Protein AF-E4N357-F1 (afdb_monomer)

Mean predicted aligned error: 9.66 Å

Organism: Kitasatospora setae (strain ATCC 33774 / DSM 43861 / JCM 3304 / KCC A-0304 / NBRC 14216 / KM-6054) (NCBI:txid452652)

Sequence (87 aa):
MQPRRREEGPAMTRRFALTFPGETGGHAEQDVVVVEATGTRGPGGHPVYADPSGIVQAEISDLGEVRMLASGGHQAPRTPLHAEPLP

Radius of gyration: 15.09 Å; Cα contacts (8 Å, |Δi|>4): 157; chains: 1; bounding box: 42×21×54 Å

Solvent-accessible surface area (backbone atoms only — not comparable to full-atom values): 5386 Å² total; per-residue (Å²): 137,77,81,78,75,73,79,80,55,80,76,72,63,53,31,34,40,34,34,30,74,30,57,91,95,53,97,48,69,66,46,75,46,64,24,33,60,69,85,47,65,37,98,88,70,28,48,23,27,29,25,97,86,51,66,54,31,31,27,42,42,101,86,47,51,76,43,78,44,79,70,57,92,90,60,79,74,79,73,56,80,44,57,43,79,41,136

Secondary structure (DSSP, 8-state):
---------S----EEEEEEPPPTTS-PPPEEEEEEEEEEE-TTSSEEEE-TTSS-EEEE-TT--EEEE-SSTT--PPPPSEEEEE-

InterPro domains:
  IPR046263 Protein of unknown function DUF6296 [PF19813] (12-87)

Foldseek 3Di:
DDDPPPPCDPPPLQKKWFWFDAPPPDPGDIDIAIWGFPVDADPVRATWTAGPVRCWIWRADPVGDTDTDHSDPDDPDGHGPGIGRDD

Nearest PDB structures (foldseek):
  4wfa-assembly1_M  TM=4.983E-01  e=3.429E+00  Staphylococcus aureus subsp. aureus NCTC 8325
  7pv4-assembly1_A  TM=3.431E-01  e=1.958E+00  Clostridium phage phiCPV4
  5jte-assembly1_BP  TM=3.865E-01  e=7.947E+00  Escherichia coli

Structure (mmCIF, N/CA/C/O backbone):
data_AF-E4N357-F1
#
_entry.id   AF-E4N357-F1
#
loop_
_atom_site.group_PDB
_atom_site.id
_atom_site.type_symbol
_atom_site.label_atom_id
_atom_site.label_alt_id
_atom_site.label_comp_id
_atom_site.label_asym_id
_atom_site.label_entity_id
_atom_site.label_seq_id
_atom_site.pdbx_PDB_ins_code
_atom_site.Cartn_x
_atom_site.Cartn_y
_atom_site.Cartn_z
_atom_site.occupancy
_atom_site.B_iso_or_equiv
_atom_site.auth_seq_id
_atom_site.auth_comp_id
_atom_site.auth_asym_id
_atom_site.auth_atom_id
_atom_site.pdbx_PDB_model_num
ATOM 1 N N . MET A 1 1 ? -26.650 -5.008 30.611 1.00 44.22 1 MET A N 1
ATOM 2 C CA . MET A 1 1 ? -25.330 -4.635 30.060 1.00 44.22 1 MET A CA 1
ATOM 3 C C . MET A 1 1 ? -25.195 -5.315 28.708 1.00 44.22 1 MET A C 1
ATOM 5 O O . MET A 1 1 ? -24.905 -6.498 28.664 1.00 44.22 1 MET A O 1
ATOM 9 N N . GLN A 1 2 ? -25.546 -4.626 27.622 1.00 40.03 2 GLN A N 1
ATOM 10 C CA . GLN A 1 2 ? -25.390 -5.176 26.272 1.00 40.03 2 GLN A CA 1
ATOM 11 C C . GLN A 1 2 ? -23.986 -4.810 25.768 1.00 40.03 2 GLN A C 1
ATOM 13 O O . GLN A 1 2 ? -23.603 -3.645 25.922 1.00 40.03 2 GLN A O 1
ATOM 18 N N . PRO A 1 3 ? -23.197 -5.745 25.208 1.00 48.47 3 PRO A N 1
ATOM 19 C CA . PRO A 1 3 ? -21.964 -5.377 24.530 1.00 48.47 3 PRO A CA 1
ATOM 20 C C . PRO A 1 3 ? -22.348 -4.500 23.340 1.00 48.47 3 PRO A C 1
ATOM 22 O O . PRO A 1 3 ? -23.188 -4.881 22.525 1.00 48.47 3 PRO A O 1
ATOM 25 N N . ARG A 1 4 ? -21.779 -3.292 23.277 1.00 52.28 4 ARG A N 1
ATOM 26 C CA . ARG A 1 4 ? -21.949 -2.392 22.137 1.00 52.28 4 ARG A CA 1
ATOM 27 C C . ARG A 1 4 ? -21.585 -3.180 20.883 1.00 52.28 4 ARG A C 1
ATOM 29 O O . ARG A 1 4 ? -20.415 -3.529 20.719 1.00 52.28 4 ARG A O 1
ATOM 36 N N . ARG A 1 5 ? -22.569 -3.476 20.022 1.00 53.69 5 ARG A N 1
ATOM 37 C CA . ARG A 1 5 ? -22.265 -3.805 18.631 1.00 53.69 5 ARG A CA 1
ATOM 38 C C . ARG A 1 5 ? -21.386 -2.659 18.150 1.00 53.69 5 ARG A C 1
ATOM 40 O O . ARG A 1 5 ? -21.833 -1.515 18.145 1.00 53.69 5 ARG A O 1
ATOM 47 N N . ARG A 1 6 ? -20.119 -2.948 17.857 1.00 59.56 6 ARG A N 1
ATOM 48 C CA . ARG A 1 6 ? -19.333 -2.053 17.020 1.00 59.56 6 ARG A CA 1
ATOM 49 C C . ARG A 1 6 ? -20.131 -1.995 15.728 1.00 59.56 6 ARG A C 1
ATOM 51 O O . ARG A 1 6 ? -20.357 -3.042 15.131 1.00 59.56 6 ARG A O 1
ATOM 58 N N . GLU A 1 7 ? -20.676 -0.826 15.418 1.00 43.94 7 GLU A N 1
ATOM 59 C CA . GLU A 1 7 ? -21.164 -0.529 14.080 1.00 43.94 7 GLU A CA 1
ATOM 60 C C . GLU A 1 7 ? -20.092 -1.022 13.115 1.00 43.94 7 GLU A C 1
ATOM 62 O O . GLU A 1 7 ? -18.950 -0.558 13.143 1.00 43.94 7 GLU A O 1
ATOM 67 N N . GLU A 1 8 ? -20.441 -2.045 12.345 1.00 46.25 8 GLU A N 1
ATOM 68 C CA . GLU A 1 8 ? -19.693 -2.423 11.166 1.00 46.25 8 GLU A CA 1
ATOM 69 C C . GLU A 1 8 ? -19.902 -1.261 10.194 1.00 46.25 8 GLU A C 1
ATOM 71 O O . GLU A 1 8 ? -20.851 -1.234 9.414 1.00 46.25 8 GLU A O 1
ATOM 76 N N . GLY A 1 9 ? -19.045 -0.240 10.320 1.00 44.75 9 GLY A N 1
ATOM 77 C CA . GLY A 1 9 ? -18.783 0.700 9.235 1.00 44.75 9 GLY A CA 1
ATOM 78 C C . GLY A 1 9 ? -18.487 -0.095 7.958 1.00 44.75 9 GLY A C 1
ATOM 79 O O . GLY A 1 9 ? -18.115 -1.269 8.072 1.00 44.75 9 GLY A O 1
ATOM 80 N N . PRO A 1 10 ? -18.702 0.509 6.772 1.00 48.31 10 PRO A N 1
ATOM 81 C CA . PRO A 1 10 ? -18.742 -0.195 5.486 1.00 48.31 10 PRO A CA 1
ATOM 82 C C . PRO A 1 10 ? -17.636 -1.240 5.457 1.00 48.31 10 PRO A C 1
ATOM 84 O O . PRO A 1 10 ? -16.493 -0.870 5.715 1.00 48.31 10 PRO A O 1
ATOM 87 N N . ALA A 1 11 ? -18.029 -2.517 5.311 1.00 52.81 11 ALA A N 1
ATOM 88 C CA . ALA A 1 11 ? -17.207 -3.708 5.522 1.00 52.81 11 ALA A CA 1
ATOM 89 C C . ALA A 1 11 ? -15.723 -3.375 5.380 1.00 52.81 11 ALA A C 1
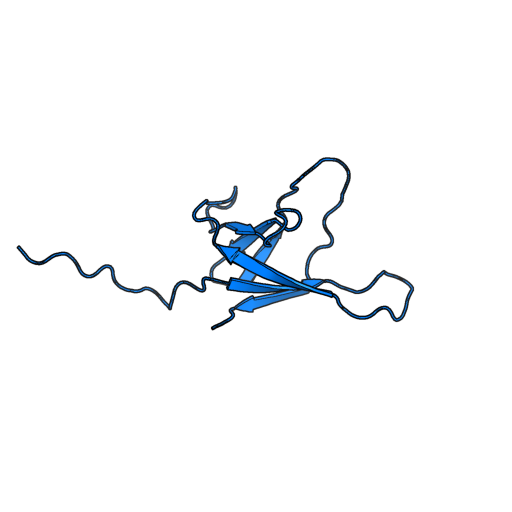ATOM 91 O O . ALA A 1 11 ? -15.291 -3.124 4.261 1.00 52.81 11 ALA A O 1
ATOM 92 N N . MET A 1 12 ? -14.998 -3.261 6.508 1.00 59.62 12 MET A N 1
ATOM 93 C CA . MET A 1 12 ? -13.584 -2.868 6.524 1.00 59.62 12 MET A CA 1
ATOM 94 C C . MET A 1 12 ? -12.867 -3.710 5.482 1.00 59.62 12 MET A C 1
ATOM 96 O O . MET A 1 12 ? -12.623 -4.893 5.731 1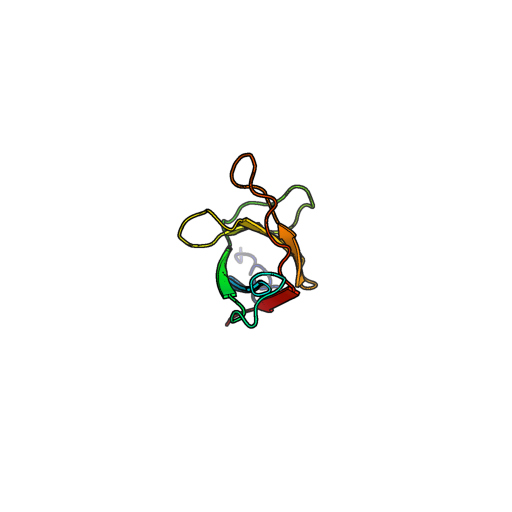.00 59.62 12 MET A O 1
ATOM 100 N N . THR A 1 13 ? -12.605 -3.137 4.308 1.00 66.56 13 THR A N 1
ATOM 101 C CA . THR A 1 13 ? -12.057 -3.915 3.212 1.00 66.56 13 THR A CA 1
ATOM 102 C C . THR A 1 13 ? -10.710 -4.412 3.716 1.00 66.56 13 THR A C 1
ATOM 104 O O . THR A 1 13 ? -9.824 -3.642 4.108 1.00 66.56 13 THR A O 1
ATOM 107 N N . ARG A 1 14 ? -10.610 -5.734 3.854 1.00 83.50 14 ARG A N 1
ATOM 108 C CA . ARG A 1 14 ? -9.448 -6.357 4.493 1.00 83.50 14 ARG A CA 1
ATOM 109 C C . ARG A 1 14 ? -8.284 -6.429 3.525 1.00 83.50 14 ARG A C 1
ATOM 111 O O . ARG A 1 14 ? -7.148 -6.576 3.965 1.00 83.50 14 ARG A O 1
ATOM 118 N N . ARG A 1 15 ? -8.586 -6.357 2.228 1.00 89.88 15 ARG A N 1
ATOM 119 C CA . ARG A 1 15 ? -7.651 -6.579 1.139 1.00 89.88 15 ARG A CA 1
ATOM 120 C C . ARG A 1 15 ? -7.922 -5.626 -0.012 1.00 89.88 15 ARG A C 1
ATOM 122 O O . ARG A 1 15 ? -9.079 -5.361 -0.332 1.00 89.88 15 ARG A O 1
ATOM 129 N N . PHE A 1 16 ? -6.853 -5.177 -0.648 1.00 90.44 16 PHE A N 1
ATOM 130 C CA . PHE A 1 16 ? -6.902 -4.374 -1.861 1.00 90.44 16 PHE A CA 1
ATOM 131 C C . PHE A 1 16 ? -6.051 -5.023 -2.948 1.00 90.44 16 PHE A C 1
ATOM 133 O O . PHE A 1 16 ? -5.001 -5.591 -2.654 1.00 90.44 16 PHE A O 1
ATOM 140 N N . ALA A 1 17 ? -6.481 -4.904 -4.201 1.00 91.62 17 ALA A N 1
ATOM 141 C CA . ALA A 1 17 ? -5.638 -5.151 -5.362 1.00 91.62 17 ALA A CA 1
ATOM 142 C C . ALA A 1 17 ? -5.011 -3.828 -5.814 1.00 91.62 17 ALA A C 1
ATOM 144 O O . ALA A 1 17 ? -5.720 -2.904 -6.210 1.00 91.62 17 ALA A O 1
ATOM 145 N N . LEU A 1 18 ? -3.684 -3.738 -5.760 1.00 89.12 18 LEU A N 1
ATOM 146 C CA . LEU A 1 18 ? -2.907 -2.621 -6.282 1.00 89.12 18 LEU A CA 1
ATOM 147 C C . LEU A 1 18 ? -2.423 -2.961 -7.688 1.00 89.12 18 LEU A C 1
ATOM 149 O O . LEU A 1 18 ? -1.681 -3.922 -7.870 1.00 89.12 18 LEU A O 1
ATOM 153 N N . THR A 1 19 ? -2.824 -2.167 -8.679 1.00 88.62 19 THR A N 1
ATOM 154 C CA . THR A 1 19 ? -2.356 -2.334 -10.063 1.00 88.62 19 THR A CA 1
ATOM 155 C C . THR A 1 19 ? -1.186 -1.398 -10.327 1.00 88.62 19 THR A C 1
ATOM 157 O O . THR A 1 19 ? -1.342 -0.175 -10.309 1.00 88.62 19 THR A O 1
ATOM 160 N N . PHE A 1 20 ? -0.017 -1.958 -10.603 1.00 83.88 20 PHE A N 1
ATOM 161 C CA . PHE A 1 20 ? 1.190 -1.229 -10.962 1.00 83.88 20 PHE A CA 1
ATOM 162 C C . PHE A 1 20 ? 1.356 -1.181 -12.484 1.00 83.88 20 PHE A C 1
ATOM 164 O O . PHE A 1 20 ? 1.043 -2.148 -13.185 1.00 83.88 20 PHE A O 1
ATOM 171 N N . PRO A 1 21 ? 1.860 -0.060 -13.029 1.00 78.25 21 PRO A N 1
ATOM 172 C CA . PRO A 1 21 ? 2.183 -0.002 -14.444 1.00 78.25 21 PRO A CA 1
ATOM 173 C C . PRO A 1 21 ? 3.321 -0.981 -14.764 1.00 78.25 21 PRO A C 1
ATOM 175 O O . PRO A 1 21 ? 4.282 -1.117 -13.991 1.00 78.25 21 PRO A O 1
ATOM 178 N N . GLY A 1 22 ? 3.232 -1.599 -15.945 1.00 72.81 22 GLY A N 1
ATOM 179 C CA . GLY A 1 22 ? 4.347 -2.316 -16.556 1.00 72.81 22 GLY A CA 1
ATOM 180 C C . GLY A 1 22 ? 5.581 -1.415 -16.696 1.00 72.81 22 GLY A C 1
ATOM 181 O O . GLY A 1 22 ? 5.522 -0.197 -16.517 1.00 72.81 22 GLY A O 1
ATOM 182 N N . GLU A 1 23 ? 6.742 -2.011 -16.959 1.00 68.94 23 GLU A N 1
ATOM 183 C CA . GLU A 1 23 ? 7.982 -1.250 -17.132 1.00 68.94 23 GLU A CA 1
ATOM 184 C C . GLU A 1 23 ? 7.861 -0.180 -18.228 1.00 68.94 23 GLU A C 1
ATOM 186 O O . GLU A 1 23 ? 7.498 -0.464 -19.370 1.00 68.94 23 GLU A O 1
ATOM 191 N N . THR A 1 24 ? 8.162 1.069 -17.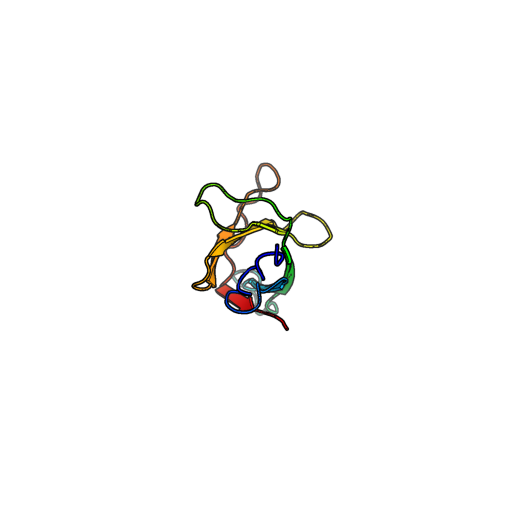864 1.00 63.31 24 THR A N 1
ATOM 192 C CA . THR A 1 24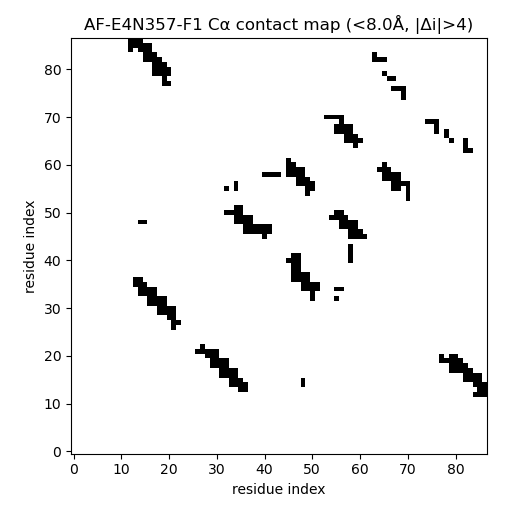 ? 8.101 2.212 -18.776 1.00 63.31 24 THR A CA 1
ATOM 193 C C . THR A 1 24 ? 9.011 1.973 -19.980 1.00 63.31 24 THR A C 1
ATOM 195 O O . THR A 1 24 ? 10.217 1.817 -19.822 1.00 63.31 24 THR A O 1
ATOM 198 N N . GLY A 1 25 ? 8.442 1.992 -21.188 1.00 66.00 25 GLY A N 1
ATOM 199 C CA . GLY A 1 25 ? 9.183 1.783 -22.439 1.00 66.00 25 GLY A CA 1
ATOM 200 C C . GLY A 1 25 ? 9.094 0.366 -23.015 1.00 66.00 25 GLY A C 1
ATOM 201 O O . GLY A 1 25 ? 9.613 0.138 -24.105 1.00 66.00 25 GLY A O 1
ATOM 202 N N . GLY A 1 26 ? 8.400 -0.560 -22.345 1.00 60.31 26 GLY A N 1
ATOM 203 C CA . GLY A 1 26 ? 8.028 -1.869 -22.890 1.00 60.31 26 GLY A CA 1
ATOM 204 C C . GLY A 1 26 ? 6.510 -2.076 -22.910 1.00 60.31 26 GLY A C 1
ATOM 205 O O . GLY A 1 26 ? 5.793 -1.523 -22.082 1.00 60.31 26 GLY A O 1
ATOM 206 N N . HIS A 1 27 ? 6.005 -2.922 -23.817 1.00 61.25 27 HIS A N 1
ATOM 207 C CA . HIS A 1 27 ? 4.654 -3.513 -23.719 1.00 61.25 27 HIS A CA 1
ATOM 208 C C . HIS A 1 27 ? 4.615 -4.598 -22.620 1.00 61.25 27 HIS A C 1
ATOM 210 O O . HIS A 1 27 ? 4.143 -5.709 -22.845 1.00 61.25 27 HIS A O 1
ATOM 216 N N . ALA A 1 28 ? 5.193 -4.318 -21.453 1.00 66.56 28 ALA A N 1
ATOM 217 C CA . ALA A 1 28 ? 5.136 -5.238 -20.329 1.00 66.56 28 ALA A CA 1
ATOM 218 C C . ALA A 1 28 ? 3.724 -5.227 -19.731 1.00 66.56 28 ALA A C 1
ATOM 220 O O . ALA A 1 28 ? 3.073 -4.179 -19.674 1.00 66.56 28 ALA A O 1
ATOM 221 N N . GLU A 1 29 ? 3.264 -6.393 -19.288 1.00 74.12 29 GLU A N 1
ATOM 222 C CA . GLU A 1 29 ? 1.974 -6.526 -18.619 1.00 74.12 29 GLU A CA 1
ATOM 223 C C . GLU A 1 29 ? 1.957 -5.719 -17.311 1.00 74.12 29 GLU A C 1
ATOM 225 O O . GLU A 1 29 ? 2.991 -5.479 -16.679 1.00 74.12 29 GLU A O 1
ATOM 230 N N . GLN A 1 30 ? 0.768 -5.246 -16.936 1.00 79.50 30 GLN A N 1
ATOM 231 C CA . GLN A 1 30 ? 0.552 -4.617 -15.638 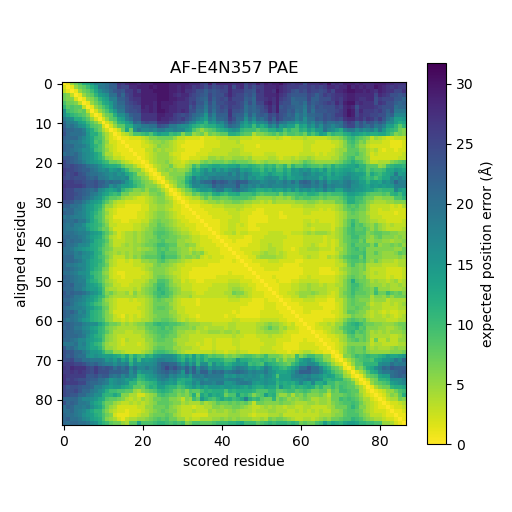1.00 79.50 30 GLN A CA 1
ATOM 232 C C . GLN A 1 30 ? 0.701 -5.671 -14.543 1.00 79.50 30 GLN A C 1
ATOM 234 O O . GLN A 1 30 ? 0.263 -6.807 -14.715 1.00 79.50 30 GLN A O 1
ATOM 239 N N . ASP A 1 31 ? 1.284 -5.276 -13.416 1.00 83.69 31 ASP A N 1
ATOM 240 C CA . ASP A 1 31 ? 1.431 -6.161 -12.265 1.00 83.69 31 ASP A CA 1
ATOM 241 C C . ASP A 1 31 ? 0.335 -5.860 -11.243 1.00 83.69 31 ASP A C 1
ATOM 243 O O . ASP A 1 31 ? 0.062 -4.695 -10.945 1.00 83.69 31 ASP A O 1
ATOM 247 N N . VAL A 1 32 ? -0.314 -6.897 -10.720 1.00 88.19 32 VAL A N 1
ATOM 248 C CA . VAL A 1 32 ? -1.385 -6.754 -9.728 1.00 88.19 32 VAL A CA 1
ATOM 249 C C . VAL A 1 32 ? -0.939 -7.415 -8.437 1.00 88.19 32 VAL A C 1
ATOM 251 O O . VAL A 1 32 ? -0.779 -8.631 -8.372 1.00 88.19 32 VAL A O 1
ATOM 254 N N . VAL A 1 33 ? -0.792 -6.611 -7.388 1.00 89.00 33 VAL A N 1
ATOM 255 C CA . VAL A 1 33 ? -0.379 -7.080 -6.064 1.00 89.00 33 VAL A CA 1
ATOM 256 C C . VAL A 1 33 ? -1.551 -6.979 -5.104 1.00 89.00 33 VAL A C 1
ATOM 258 O O . VAL A 1 33 ? -2.133 -5.910 -4.924 1.00 89.00 33 VAL A O 1
ATOM 261 N N . VAL A 1 34 ? -1.880 -8.090 -4.451 1.00 91.00 34 VAL A N 1
ATOM 262 C CA . VAL A 1 34 ? -2.878 -8.103 -3.380 1.00 91.00 34 VAL A CA 1
ATOM 263 C C . VAL A 1 34 ? -2.200 -7.773 -2.057 1.00 91.00 34 VAL A C 1
ATOM 265 O O . VAL A 1 34 ? -1.233 -8.425 -1.665 1.00 91.00 34 VAL A O 1
ATOM 268 N N . VAL A 1 35 ? -2.733 -6.774 -1.363 1.00 91.62 35 VAL A N 1
ATOM 269 C CA . VAL A 1 35 ? -2.262 -6.328 -0.051 1.00 91.62 35 VAL A CA 1
ATOM 270 C C . VAL A 1 35 ? -3.351 -6.525 0.993 1.00 91.62 35 VAL A C 1
ATOM 272 O O . VAL A 1 35 ? -4.533 -6.345 0.704 1.00 91.62 35 VAL A O 1
ATOM 275 N N . GLU A 1 36 ? -2.963 -6.872 2.216 1.00 92.62 36 GLU A N 1
ATOM 276 C CA . GLU A 1 36 ? -3.871 -7.129 3.335 1.00 92.62 36 GLU A CA 1
ATOM 277 C C . GLU A 1 36 ? -3.621 -6.165 4.494 1.00 92.62 36 GLU A C 1
ATOM 279 O O . GLU A 1 36 ? -2.497 -5.712 4.714 1.00 92.62 36 GLU A O 1
ATOM 284 N N . ALA A 1 37 ? -4.674 -5.849 5.249 1.00 91.31 37 ALA A N 1
ATOM 285 C CA . ALA A 1 37 ? -4.594 -4.931 6.377 1.00 91.31 37 ALA A CA 1
ATOM 286 C C . ALA A 1 37 ? -3.636 -5.463 7.454 1.00 91.31 37 ALA A C 1
ATOM 288 O O . ALA A 1 37 ? -3.848 -6.531 8.026 1.00 91.31 37 ALA A O 1
ATOM 289 N N . THR A 1 38 ? -2.627 -4.669 7.804 1.00 89.88 38 THR A N 1
ATOM 290 C CA . THR A 1 38 ? -1.627 -5.022 8.826 1.00 89.88 38 THR A CA 1
ATOM 291 C C . THR A 1 38 ? -2.127 -4.780 10.252 1.00 89.88 38 THR A C 1
ATOM 293 O O . THR A 1 38 ? -1.490 -5.185 11.222 1.00 89.88 38 THR A O 1
ATOM 296 N N . GLY A 1 39 ? -3.241 -4.056 10.400 1.00 88.62 39 GLY A N 1
ATOM 297 C CA . GLY A 1 39 ? -3.736 -3.564 11.686 1.00 88.62 39 GLY A CA 1
ATOM 298 C C . GLY A 1 39 ? -2.991 -2.333 12.219 1.00 88.62 39 GLY A C 1
ATOM 299 O O . GLY A 1 39 ? -3.336 -1.840 13.293 1.00 88.62 39 GLY A O 1
ATOM 300 N N . THR A 1 40 ? -2.003 -1.809 11.484 1.00 90.25 40 THR A N 1
ATOM 301 C CA . THR A 1 40 ? -1.306 -0.559 11.818 1.00 90.25 40 THR A CA 1
ATOM 302 C C . THR A 1 40 ? -1.858 0.621 11.015 1.00 90.25 40 THR A C 1
ATOM 304 O O . THR A 1 40 ? -2.605 0.447 10.050 1.00 90.25 40 THR A O 1
ATOM 307 N N . ARG A 1 41 ? -1.529 1.844 11.447 1.00 89.56 41 ARG A N 1
ATOM 308 C CA . ARG A 1 41 ? -1.890 3.086 10.751 1.00 89.56 41 ARG A CA 1
ATOM 309 C C . ARG A 1 41 ? -0.649 3.785 10.221 1.00 89.56 41 ARG A C 1
ATOM 311 O O . ARG A 1 41 ? 0.397 3.746 10.868 1.00 89.56 41 ARG A O 1
ATOM 318 N N . GLY A 1 42 ? -0.788 4.393 9.050 1.00 87.94 42 GLY A N 1
ATOM 319 C CA . GLY A 1 42 ? 0.279 5.095 8.361 1.00 87.94 42 GLY A CA 1
ATOM 320 C C . GLY A 1 42 ? 0.418 6.545 8.831 1.00 87.94 42 GLY A C 1
ATOM 321 O O . GLY A 1 42 ? -0.312 6.993 9.721 1.00 87.94 42 GLY A O 1
ATOM 322 N N . PRO A 1 43 ? 1.366 7.295 8.245 1.00 85.62 43 PRO A N 1
ATOM 323 C CA . PRO A 1 43 ? 1.625 8.692 8.593 1.00 85.62 43 PRO A CA 1
ATOM 324 C C . PRO A 1 43 ? 0.441 9.639 8.343 1.00 85.62 43 PRO A C 1
ATOM 326 O O . PRO A 1 43 ? 0.335 10.658 9.022 1.00 85.62 43 PRO A O 1
ATOM 329 N N . GLY A 1 44 ? -0.438 9.325 7.387 1.00 85.56 44 GLY A N 1
ATOM 330 C CA . GLY A 1 44 ? -1.684 10.052 7.129 1.00 85.56 44 GLY A CA 1
ATOM 331 C C . GLY A 1 44 ? -2.836 9.680 8.069 1.00 85.56 44 GLY A C 1
ATOM 332 O O . GLY A 1 44 ? -3.879 10.326 8.040 1.00 85.56 44 GLY A O 1
ATOM 333 N N . GLY A 1 45 ? -2.656 8.675 8.930 1.00 89.00 45 GLY A N 1
ATOM 334 C CA . GLY A 1 45 ? -3.664 8.196 9.874 1.00 89.00 45 GLY A CA 1
ATOM 335 C C . GLY A 1 45 ? -4.621 7.140 9.311 1.00 89.00 45 GLY A C 1
ATOM 336 O O . GLY A 1 45 ? -5.542 6.733 10.031 1.00 89.00 45 GLY A O 1
ATOM 337 N N . HIS A 1 46 ? -4.396 6.666 8.084 1.00 89.62 46 HIS A N 1
ATOM 338 C CA . HIS A 1 46 ? -5.198 5.629 7.434 1.00 89.62 46 HIS A CA 1
ATOM 339 C C . HIS A 1 46 ? -4.613 4.226 7.667 1.00 89.62 46 HIS A C 1
ATOM 341 O O . HIS A 1 46 ? -3.450 4.094 8.067 1.00 89.62 46 HIS A O 1
ATOM 347 N N . PRO A 1 47 ? -5.40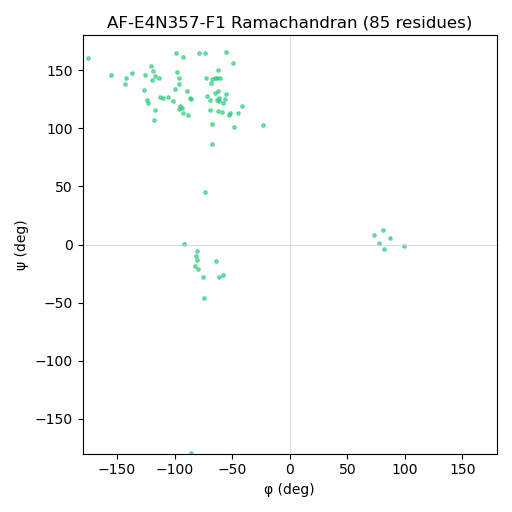8 3.155 7.483 1.00 90.88 47 PRO A N 1
ATOM 348 C CA . PRO A 1 47 ? -4.921 1.791 7.632 1.00 90.88 47 PRO A CA 1
ATOM 349 C C . PRO A 1 47 ? -3.791 1.472 6.652 1.00 90.88 47 PRO A C 1
ATOM 351 O O . PRO A 1 47 ? -3.791 1.905 5.497 1.00 90.88 47 PRO A O 1
ATOM 354 N N . VAL A 1 48 ? -2.828 0.692 7.134 1.00 91.56 48 VAL A N 1
ATOM 355 C CA . VAL A 1 48 ? -1.726 0.191 6.320 1.00 91.56 48 VAL A CA 1
ATOM 356 C C . VAL A 1 48 ? -2.043 -1.211 5.835 1.00 91.56 48 VAL A C 1
ATOM 358 O O . VAL A 1 48 ? -2.536 -2.057 6.583 1.00 91.56 48 VAL A O 1
ATOM 361 N N . TYR A 1 49 ? -1.720 -1.442 4.574 1.00 92.50 49 TYR A N 1
ATOM 362 C CA . TYR A 1 49 ? -1.845 -2.707 3.888 1.00 92.50 49 TYR A CA 1
ATOM 363 C C . TYR A 1 49 ? -0.469 -3.157 3.414 1.00 92.50 49 TYR A C 1
ATOM 365 O O . TYR A 1 49 ? 0.346 -2.330 3.000 1.00 92.50 49 TYR A O 1
ATOM 373 N N . ALA A 1 50 ? -0.206 -4.456 3.492 1.00 91.94 50 ALA A N 1
ATOM 374 C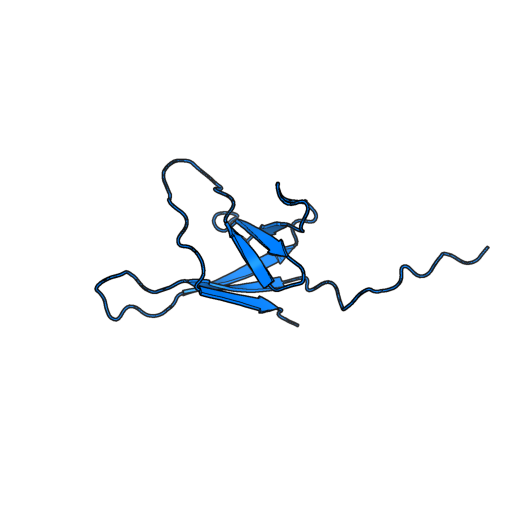 CA . ALA A 1 50 ? 1.033 -5.042 3.011 1.00 91.94 50 ALA A CA 1
ATOM 375 C C . ALA A 1 50 ? 0.768 -6.334 2.245 1.00 91.94 50 ALA A C 1
ATOM 377 O O . ALA A 1 50 ? -0.172 -7.066 2.554 1.00 91.94 50 ALA A O 1
ATOM 378 N N . ASP A 1 51 ? 1.593 -6.613 1.246 1.00 90.44 51 ASP A N 1
ATOM 379 C CA . ASP A 1 51 ? 1.593 -7.922 0.604 1.00 90.44 51 ASP A CA 1
ATOM 380 C C . ASP A 1 51 ? 2.247 -8.979 1.526 1.00 90.44 51 ASP A C 1
ATOM 382 O O . ASP A 1 51 ? 2.954 -8.620 2.476 1.00 90.44 51 ASP A O 1
ATOM 386 N N . PRO A 1 52 ? 2.069 -10.286 1.256 1.00 86.56 52 PRO A N 1
ATOM 387 C CA . PRO A 1 52 ? 2.632 -11.349 2.090 1.00 86.56 52 PRO A CA 1
ATOM 388 C C . PRO A 1 52 ? 4.160 -11.311 2.249 1.00 86.56 52 PRO A C 1
ATOM 390 O O . PRO A 1 52 ? 4.678 -11.824 3.240 1.00 86.56 52 PRO A O 1
ATOM 393 N N . SER A 1 53 ? 4.891 -10.733 1.289 1.00 84.81 53 SER A N 1
ATOM 394 C CA . SER A 1 53 ? 6.348 -10.573 1.367 1.00 84.81 53 SER A CA 1
ATOM 395 C C . SER A 1 53 ? 6.785 -9.354 2.187 1.00 84.81 53 SER A C 1
ATOM 397 O O . SER A 1 53 ? 7.938 -9.293 2.614 1.00 84.81 53 SER A O 1
ATOM 399 N N . GLY A 1 54 ? 5.888 -8.389 2.421 1.00 82.19 54 GLY A N 1
ATOM 400 C CA . GLY A 1 54 ? 6.186 -7.121 3.091 1.00 82.19 54 GLY A CA 1
ATOM 401 C C . GLY A 1 54 ? 6.995 -6.132 2.244 1.00 82.19 54 GLY A C 1
ATOM 402 O O . GLY A 1 54 ? 7.438 -5.107 2.764 1.00 82.19 54 GLY A O 1
ATOM 403 N N . ILE A 1 55 ? 7.200 -6.419 0.954 1.00 82.38 55 ILE A N 1
ATOM 404 C CA . ILE A 1 55 ? 7.901 -5.532 0.017 1.00 82.38 55 ILE A CA 1
ATOM 405 C C . ILE A 1 55 ? 6.991 -4.364 -0.361 1.00 82.38 55 ILE A C 1
ATOM 407 O O . ILE A 1 55 ? 7.415 -3.209 -0.349 1.00 82.38 55 ILE A O 1
ATOM 411 N N . VAL A 1 56 ? 5.732 -4.649 -0.674 1.00 86.31 56 VAL A N 1
ATOM 412 C CA . VAL A 1 56 ? 4.712 -3.657 -0.983 1.00 86.31 56 VAL A CA 1
ATOM 413 C C . VAL A 1 56 ? 3.983 -3.323 0.303 1.00 86.31 56 VAL A C 1
ATOM 415 O O . VAL A 1 56 ? 3.253 -4.142 0.852 1.00 86.31 56 VAL A O 1
ATOM 418 N N . GLN A 1 57 ? 4.157 -2.087 0.760 1.00 89.81 57 GLN A N 1
ATOM 419 C CA . GLN A 1 57 ? 3.413 -1.533 1.878 1.00 89.81 57 GLN A CA 1
ATOM 420 C C . GLN A 1 57 ? 2.772 -0.218 1.444 1.00 89.81 57 GLN A C 1
ATOM 422 O O . GLN A 1 57 ? 3.420 0.629 0.829 1.00 89.81 57 GLN A O 1
ATOM 427 N N . ALA A 1 58 ? 1.494 -0.041 1.752 1.00 90.88 58 ALA A N 1
ATOM 428 C CA . ALA A 1 58 ? 0.741 1.135 1.357 1.00 90.88 58 ALA A CA 1
ATOM 429 C C . ALA A 1 58 ? -0.235 1.559 2.448 1.00 90.88 58 ALA A C 1
ATOM 431 O O . ALA A 1 58 ? -0.920 0.742 3.054 1.00 90.88 58 ALA A O 1
ATOM 432 N N . GLU A 1 59 ? -0.313 2.857 2.680 1.00 91.81 59 GLU A N 1
ATOM 433 C CA . GLU A 1 59 ? -1.414 3.478 3.395 1.00 91.81 59 GLU A CA 1
ATOM 434 C C . GLU A 1 59 ? -2.539 3.760 2.388 1.00 91.81 59 GLU A C 1
ATOM 436 O O . GLU A 1 59 ? -2.287 4.396 1.363 1.00 91.81 59 GLU A O 1
ATOM 441 N N . ILE A 1 60 ? -3.752 3.262 2.654 1.00 90.31 60 ILE A N 1
ATOM 442 C CA . ILE A 1 60 ? -4.901 3.391 1.741 1.00 90.31 60 ILE A CA 1
ATOM 443 C C . ILE A 1 60 ? -6.062 4.055 2.482 1.00 90.31 60 ILE A C 1
ATOM 445 O O . ILE A 1 60 ? -6.468 3.583 3.546 1.00 90.31 60 ILE A O 1
ATOM 449 N N . SER A 1 61 ? -6.574 5.165 1.944 1.00 86.62 61 SER A N 1
ATOM 450 C CA . SER A 1 61 ? -7.725 5.874 2.518 1.00 86.62 61 SER A CA 1
ATOM 451 C C . SER A 1 61 ? -9.053 5.196 2.165 1.00 86.62 61 SER A C 1
ATOM 453 O O . SER A 1 61 ? -9.137 4.408 1.224 1.00 86.62 61 SER A O 1
ATOM 455 N N . ASP A 1 62 ? -10.130 5.559 2.869 1.00 79.25 62 ASP A N 1
ATOM 456 C CA . ASP A 1 62 ? -11.485 5.066 2.567 1.00 79.25 62 ASP A CA 1
ATOM 457 C C . AS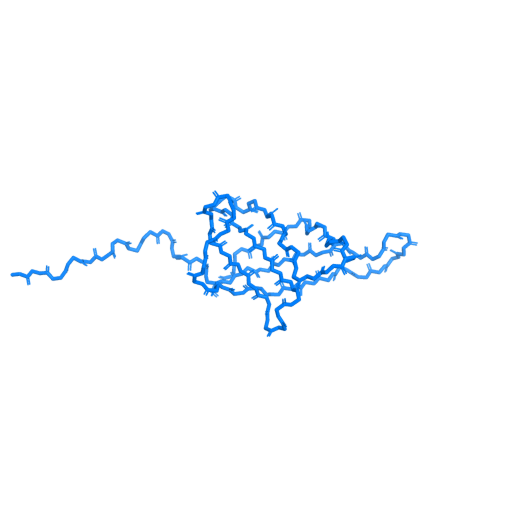P A 1 62 ? -11.988 5.513 1.176 1.00 79.25 62 ASP A C 1
ATOM 459 O O . ASP A 1 62 ? -12.971 4.980 0.666 1.00 79.25 62 ASP A O 1
ATOM 463 N N . LEU A 1 63 ? -11.311 6.488 0.553 1.00 82.12 63 LEU A N 1
ATOM 464 C CA . LEU A 1 63 ? -11.568 6.959 -0.811 1.00 82.12 63 LEU A CA 1
ATOM 465 C C . LEU A 1 63 ? -10.719 6.227 -1.868 1.00 82.12 63 LEU A C 1
ATOM 467 O O . LEU A 1 63 ? -10.823 6.543 -3.050 1.00 82.12 63 LEU A O 1
ATOM 471 N N . GLY A 1 64 ? -9.874 5.273 -1.460 1.00 81.06 64 GLY A N 1
ATOM 472 C CA . GLY A 1 64 ? -8.975 4.534 -2.350 1.00 81.06 64 GLY A CA 1
ATOM 473 C C . GLY A 1 64 ? -7.687 5.280 -2.708 1.00 81.06 64 GLY A C 1
ATOM 474 O O . GLY A 1 64 ? -6.968 4.857 -3.613 1.00 81.06 64 GLY A O 1
ATOM 475 N N . GLU A 1 65 ? -7.363 6.379 -2.020 1.00 85.56 65 GLU A N 1
ATOM 476 C CA . GLU A 1 65 ? -6.092 7.074 -2.242 1.00 85.56 65 GLU A CA 1
ATOM 477 C C . GLU A 1 65 ? -4.942 6.247 -1.673 1.00 85.56 65 GLU A C 1
ATOM 479 O O . GLU A 1 65 ? -4.961 5.875 -0.499 1.00 85.56 65 GLU A O 1
ATOM 484 N N . VAL A 1 66 ? -3.925 5.992 -2.497 1.00 87.81 66 VAL A N 1
ATOM 485 C CA . VAL A 1 66 ? -2.788 5.147 -2.128 1.00 87.81 66 VAL A CA 1
ATOM 486 C C . VAL A 1 66 ? -1.551 5.989 -1.862 1.00 87.81 66 VAL A C 1
ATOM 488 O O . VAL A 1 66 ? -1.090 6.745 -2.719 1.00 87.81 66 VAL A O 1
ATOM 491 N N . ARG A 1 67 ? -0.945 5.785 -0.693 1.00 87.81 67 ARG A N 1
ATOM 492 C CA . ARG A 1 67 ? 0.383 6.289 -0.352 1.00 87.81 67 ARG A CA 1
ATOM 493 C C . ARG A 1 67 ? 1.315 5.119 -0.083 1.00 87.81 67 ARG A C 1
ATOM 495 O O . ARG A 1 67 ? 1.237 4.474 0.958 1.00 87.81 67 ARG A O 1
ATOM 502 N N . MET A 1 68 ? 2.229 4.874 -1.017 1.00 88.06 68 MET A N 1
ATOM 503 C CA . MET A 1 68 ? 3.264 3.856 -0.848 1.00 88.06 68 MET A CA 1
ATOM 504 C C . MET A 1 68 ? 4.165 4.203 0.343 1.00 88.06 68 MET A C 1
ATOM 506 O O . MET A 1 68 ? 4.643 5.333 0.467 1.00 88.06 68 MET A O 1
ATOM 510 N N . LEU A 1 69 ? 4.399 3.220 1.208 1.00 85.12 69 LEU A N 1
ATOM 511 C CA . LEU A 1 69 ? 5.340 3.285 2.316 1.00 85.12 69 LEU A CA 1
ATOM 512 C C . LEU A 1 69 ? 6.605 2.535 1.892 1.00 85.12 69 LEU A C 1
ATOM 514 O O . LEU A 1 69 ? 6.548 1.374 1.494 1.00 85.12 69 LEU A O 1
ATOM 518 N N . ALA A 1 70 ? 7.752 3.212 1.931 1.00 70.62 70 ALA A N 1
ATOM 519 C CA . ALA A 1 70 ? 9.022 2.582 1.593 1.00 70.62 70 ALA A CA 1
ATOM 520 C C . ALA A 1 70 ? 9.389 1.552 2.674 1.00 70.62 70 ALA A C 1
ATOM 522 O O . ALA A 1 70 ? 9.642 1.913 3.822 1.00 70.62 70 ALA A O 1
ATOM 523 N N . SER A 1 71 ? 9.435 0.279 2.291 1.00 64.31 71 SER A N 1
ATOM 524 C CA . SER A 1 71 ? 9.833 -0.860 3.129 1.00 64.31 71 SER A CA 1
ATOM 525 C C . SER A 1 71 ? 11.364 -1.026 3.231 1.00 64.31 71 SER A C 1
ATOM 527 O O . SER A 1 71 ? 11.847 -1.774 4.079 1.00 64.31 71 SER A O 1
ATOM 529 N N . GLY A 1 72 ? 12.153 -0.287 2.430 1.00 55.75 72 GLY A N 1
ATOM 530 C CA . GLY A 1 72 ? 13.624 -0.302 2.441 1.00 55.75 72 GLY A CA 1
ATOM 531 C C . GLY A 1 72 ? 14.273 0.724 1.492 1.00 55.75 72 GLY A C 1
ATOM 532 O O . GLY A 1 72 ? 13.633 1.245 0.581 1.00 55.75 72 GLY A O 1
ATOM 533 N N . GLY A 1 73 ? 15.549 1.060 1.729 1.00 44.69 73 GLY A N 1
ATOM 534 C CA . GLY A 1 73 ? 16.271 2.135 1.031 1.00 44.69 73 GLY A CA 1
ATOM 535 C C . GLY A 1 73 ? 16.569 1.862 -0.452 1.00 44.69 73 GLY A C 1
ATOM 536 O O . GLY A 1 73 ? 17.012 0.778 -0.811 1.00 44.69 73 GLY A O 1
ATOM 537 N N . HIS A 1 74 ? 16.404 2.905 -1.276 1.00 47.34 74 HIS A N 1
ATOM 538 C CA . HIS A 1 74 ? 16.689 3.014 -2.723 1.00 47.34 74 HIS A CA 1
ATOM 539 C C . HIS A 1 74 ? 15.668 2.470 -3.729 1.00 47.34 74 HIS A C 1
ATOM 541 O O . HIS A 1 74 ? 15.839 2.720 -4.922 1.00 47.34 74 HIS A O 1
ATOM 547 N N . GLN A 1 75 ? 14.575 1.832 -3.317 1.00 51.44 75 GLN A N 1
ATOM 548 C CA . GLN A 1 75 ? 13.475 1.587 -4.252 1.00 51.44 75 GLN A CA 1
ATOM 549 C C . GLN A 1 75 ? 12.543 2.796 -4.217 1.00 51.44 75 GLN A C 1
ATOM 551 O O . GLN A 1 75 ? 11.900 3.039 -3.204 1.00 51.44 75 GLN A O 1
ATOM 556 N N . ALA A 1 76 ? 12.487 3.576 -5.302 1.00 56.75 76 ALA A N 1
ATOM 557 C CA . ALA A 1 76 ? 11.352 4.462 -5.540 1.00 56.75 76 ALA A CA 1
ATOM 558 C C . ALA A 1 76 ? 10.155 3.542 -5.823 1.00 56.75 76 ALA A C 1
ATOM 560 O O . ALA A 1 76 ? 10.126 2.938 -6.902 1.00 56.75 76 ALA A O 1
ATOM 561 N N . PRO A 1 77 ? 9.224 3.337 -4.871 1.00 58.38 77 PRO A N 1
ATOM 562 C CA . PRO A 1 77 ? 8.119 2.422 -5.096 1.00 58.38 77 PRO A CA 1
ATOM 563 C C . PRO A 1 77 ? 7.329 2.977 -6.276 1.00 58.38 77 PRO A C 1
ATOM 565 O O . PRO A 1 77 ? 6.974 4.159 -6.274 1.00 58.38 77 PRO A O 1
ATOM 568 N N . ARG A 1 78 ? 7.100 2.162 -7.312 1.00 66.56 78 ARG A N 1
ATOM 569 C CA . ARG A 1 78 ? 6.225 2.574 -8.414 1.00 66.56 78 ARG A CA 1
ATOM 570 C C . ARG A 1 78 ? 4.882 2.950 -7.796 1.00 66.56 78 ARG A C 1
ATOM 572 O O . ARG A 1 78 ? 4.352 2.189 -6.994 1.00 66.56 78 ARG A O 1
ATOM 579 N N . THR A 1 79 ? 4.351 4.122 -8.121 1.00 70.44 79 THR A N 1
ATOM 580 C CA . THR A 1 79 ? 3.018 4.494 -7.647 1.00 70.44 79 THR A CA 1
ATOM 581 C C . THR A 1 79 ? 2.003 3.608 -8.369 1.00 70.44 79 THR A C 1
ATOM 583 O O . THR A 1 79 ? 2.025 3.577 -9.604 1.00 70.44 79 THR A O 1
ATOM 586 N N . PRO A 1 80 ? 1.144 2.865 -7.651 1.00 73.75 80 PRO A N 1
ATOM 587 C CA . PRO A 1 80 ? 0.095 2.093 -8.296 1.00 73.75 80 PRO A CA 1
ATOM 588 C C . PRO A 1 80 ? -0.864 3.043 -9.019 1.00 73.75 80 PRO A C 1
ATOM 590 O O . PRO A 1 80 ? -1.139 4.148 -8.554 1.00 73.75 80 PRO A O 1
ATOM 593 N N . LEU A 1 81 ? -1.362 2.608 -10.174 1.00 77.62 81 LEU A N 1
ATOM 594 C CA . LEU A 1 81 ? -2.342 3.352 -10.966 1.00 77.62 81 LEU A CA 1
ATOM 595 C C . LEU A 1 81 ? -3.739 3.286 -10.347 1.00 77.62 81 LEU A C 1
ATOM 597 O O . LEU A 1 81 ? -4.552 4.178 -10.572 1.00 77.62 81 LEU A O 1
ATOM 601 N N . HIS A 1 82 ? -4.025 2.208 -9.616 1.00 80.69 82 HIS A N 1
ATOM 602 C CA . HIS A 1 82 ? -5.350 1.928 -9.084 1.00 80.69 82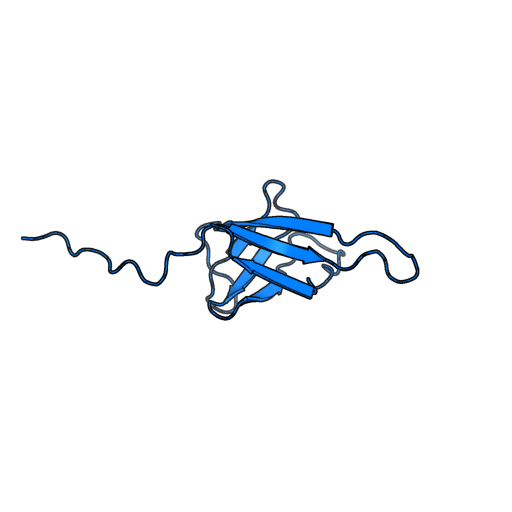 HIS A CA 1
ATOM 603 C C . HIS A 1 82 ? -5.271 1.027 -7.847 1.00 80.69 82 HIS A C 1
ATOM 605 O O . HIS A 1 82 ? -4.415 0.139 -7.786 1.00 80.69 82 HIS A O 1
ATOM 611 N N . ALA A 1 83 ? -6.180 1.245 -6.895 1.00 86.25 83 ALA A N 1
ATOM 612 C CA . ALA A 1 83 ? -6.447 0.348 -5.779 1.00 86.25 83 ALA A CA 1
ATOM 613 C C . ALA A 1 83 ? -7.921 -0.043 -5.783 1.00 86.25 83 ALA A C 1
ATOM 615 O O . ALA A 1 83 ? -8.791 0.820 -5.685 1.00 86.25 83 ALA A O 1
ATOM 616 N N . GLU A 1 84 ? -8.190 -1.342 -5.864 1.00 87.94 84 GLU A N 1
ATOM 617 C CA . GLU A 1 84 ? -9.549 -1.875 -5.854 1.00 87.94 84 GLU A CA 1
ATOM 618 C C . GLU A 1 84 ? -9.806 -2.674 -4.569 1.00 87.94 84 GLU A C 1
ATOM 620 O O . GLU A 1 84 ? -9.010 -3.562 -4.241 1.00 87.94 84 GLU A O 1
ATOM 625 N N . PRO A 1 85 ? -10.880 -2.372 -3.816 1.00 86.00 85 PRO A N 1
ATOM 626 C CA . PRO A 1 85 ? -11.262 -3.172 -2.661 1.00 86.00 85 PRO A CA 1
ATOM 627 C C . PRO A 1 85 ? -11.663 -4.580 -3.108 1.00 86.00 85 PRO A C 1
ATOM 629 O O . PRO A 1 85 ? -12.488 -4.744 -4.003 1.00 86.00 85 PRO A O 1
ATOM 632 N N . LEU A 1 86 ? -11.110 -5.602 -2.456 1.00 85.19 86 LEU A N 1
ATOM 633 C CA . LEU A 1 86 ? -11.476 -6.995 -2.709 1.00 85.19 86 LEU A CA 1
ATOM 634 C C . LEU A 1 86 ? -12.502 -7.498 -1.678 1.00 85.19 86 LEU A C 1
ATOM 636 O O . LEU A 1 86 ? -12.448 -7.060 -0.520 1.00 85.19 86 LEU A O 1
ATOM 640 N N . PRO A 1 87 ? -13.400 -8.426 -2.075 1.00 78.94 87 PRO A N 1
ATOM 641 C CA . PRO A 1 87 ? -14.371 -9.051 -1.178 1.00 78.94 87 PRO A CA 1
ATOM 642 C C . PRO A 1 87 ? -13.738 -9.931 -0.084 1.00 78.94 87 PRO A C 1
ATOM 644 O O . PRO A 1 87 ? -12.588 -10.425 -0.239 1.00 78.94 87 PRO A O 1
#

pLDDT: mean 76.33, std 15.6, range [40.03, 92.62]